Protein AF-A0A7C6R9K6-F1 (afdb_monomer)

Solvent-accessible surface area (backbone atoms only — not comparable to full-atom values): 4364 Å² total; per-residue (Å²): 130,70,75,79,79,56,68,68,62,51,62,74,43,56,43,81,48,75,42,81,46,98,57,78,52,96,90,34,53,59,51,56,35,39,32,36,67,35,95,69,36,79,27,62,35,58,66,61,92,87,52,52,72,76,67,34,46,60,45,45,50,53,22,49,45,62,10,62,41,83,81,132

Structure (mmCIF, N/CA/C/O backbone):
data_AF-A0A7C6R9K6-F1
#
_entry.id   AF-A0A7C6R9K6-F1
#
loop_
_atom_site.group_PDB
_atom_site.id
_atom_site.type_symbol
_atom_site.label_atom_id
_atom_site.label_alt_id
_atom_site.label_comp_id
_atom_site.label_asym_id
_atom_site.label_entity_id
_atom_site.label_seq_id
_atom_site.pdbx_PDB_ins_code
_atom_site.Cartn_x
_atom_site.Cartn_y
_atom_site.Cartn_z
_atom_site.occupancy
_atom_site.B_iso_or_equiv
_atom_site.auth_seq_id
_atom_site.auth_comp_id
_atom_site.auth_asym_id
_atom_site.auth_atom_id
_atom_site.pdbx_PDB_model_num
ATOM 1 N N . MET A 1 1 ? 6.215 6.946 -21.363 1.00 54.38 1 MET A N 1
ATOM 2 C CA . MET A 1 1 ? 5.698 6.132 -20.252 1.00 54.38 1 MET A CA 1
ATOM 3 C C . MET A 1 1 ? 6.724 5.058 -20.047 1.00 54.38 1 MET A C 1
ATOM 5 O O . MET A 1 1 ? 6.959 4.304 -20.988 1.00 54.38 1 MET A O 1
ATOM 9 N N . ASP A 1 2 ? 7.389 5.088 -18.900 1.00 68.88 2 ASP A N 1
ATOM 10 C CA . ASP A 1 2 ? 8.272 3.996 -18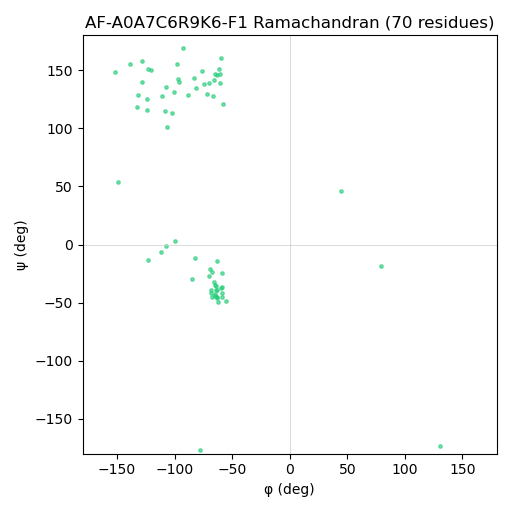.512 1.00 68.88 2 ASP A CA 1
ATOM 11 C C . ASP A 1 2 ? 7.434 2.713 -18.415 1.00 68.88 2 ASP A C 1
ATOM 13 O O . ASP A 1 2 ? 6.223 2.764 -18.172 1.00 68.88 2 ASP A O 1
ATOM 17 N N . ALA A 1 3 ? 8.039 1.576 -18.752 1.00 81.62 3 ALA A N 1
ATOM 18 C CA . ALA A 1 3 ? 7.331 0.304 -18.735 1.00 81.62 3 ALA A CA 1
ATOM 19 C C . ALA A 1 3 ? 6.948 -0.054 -17.291 1.00 81.62 3 ALA A C 1
ATOM 21 O O . ALA A 1 3 ? 7.728 0.175 -16.369 1.00 81.62 3 ALA A O 1
ATOM 22 N N . LEU A 1 4 ? 5.752 -0.618 -17.105 1.00 91.19 4 LEU A N 1
ATOM 23 C CA . LEU A 1 4 ? 5.356 -1.171 -15.811 1.00 91.19 4 LEU A CA 1
ATOM 24 C C . LEU A 1 4 ? 6.277 -2.350 -15.448 1.00 91.19 4 LEU A C 1
ATOM 26 O O . LEU A 1 4 ? 6.677 -3.086 -16.355 1.00 91.19 4 LEU A O 1
ATOM 30 N N . PRO A 1 5 ? 6.588 -2.556 -14.156 1.00 93.75 5 PRO A N 1
ATOM 31 C CA . PRO A 1 5 ? 7.273 -3.762 -13.717 1.00 93.75 5 PRO A CA 1
ATOM 32 C C . PRO A 1 5 ? 6.439 -5.006 -14.014 1.00 93.75 5 PRO A C 1
ATOM 34 O O . PRO A 1 5 ? 5.204 -4.970 -14.001 1.00 93.75 5 PRO A O 1
ATOM 37 N N . GLU A 1 6 ? 7.124 -6.126 -14.226 1.00 94.31 6 GLU A N 1
ATOM 38 C CA . GLU A 1 6 ? 6.466 -7.427 -14.296 1.00 94.31 6 GLU A CA 1
ATOM 39 C C . GLU A 1 6 ? 5.838 -7.770 -12.937 1.00 94.31 6 GLU A C 1
ATOM 41 O O . GLU A 1 6 ? 6.373 -7.441 -11.874 1.00 94.31 6 GLU A O 1
ATOM 46 N N . LEU A 1 7 ? 4.705 -8.475 -12.950 1.00 94.44 7 LEU A N 1
ATOM 47 C CA . LEU A 1 7 ? 3.991 -8.813 -11.716 1.00 94.44 7 LEU A CA 1
ATOM 48 C C . LEU A 1 7 ? 4.868 -9.621 -10.747 1.00 94.44 7 LEU A C 1
ATOM 50 O O . LEU A 1 7 ? 4.869 -9.351 -9.547 1.00 94.44 7 LEU A O 1
ATOM 54 N N . ASP A 1 8 ? 5.641 -10.577 -11.267 1.00 96.19 8 ASP A N 1
ATOM 55 C CA . ASP A 1 8 ? 6.527 -11.417 -10.457 1.00 96.19 8 ASP A CA 1
ATOM 56 C C . ASP A 1 8 ? 7.646 -10.603 -9.786 1.00 96.19 8 ASP A C 1
ATOM 58 O O . ASP A 1 8 ? 8.012 -10.888 -8.646 1.00 96.19 8 ASP A O 1
ATOM 62 N N . GLU A 1 9 ? 8.157 -9.558 -10.447 1.00 93.25 9 GLU A N 1
ATOM 63 C CA . GLU A 1 9 ? 9.139 -8.634 -9.864 1.00 93.25 9 GLU A CA 1
ATOM 64 C C . GLU A 1 9 ? 8.529 -7.907 -8.660 1.00 93.25 9 GLU A C 1
ATOM 66 O O . GLU A 1 9 ? 9.092 -7.925 -7.560 1.00 93.25 9 GLU A O 1
ATOM 71 N N . LEU A 1 10 ? 7.332 -7.343 -8.836 1.00 94.31 10 LEU A N 1
ATOM 72 C CA . LEU A 1 10 ? 6.634 -6.599 -7.792 1.00 94.31 10 LEU A CA 1
ATOM 73 C C . LEU A 1 10 ? 6.286 -7.499 -6.596 1.00 94.31 10 LEU A C 1
ATOM 75 O O . LEU A 1 10 ? 6.571 -7.149 -5.449 1.00 94.31 10 LEU A O 1
ATOM 79 N N . LEU A 1 11 ? 5.756 -8.697 -6.858 1.00 94.94 11 LEU A N 1
ATOM 80 C CA . LEU A 1 11 ? 5.433 -9.685 -5.825 1.00 94.94 11 LEU A CA 1
ATOM 81 C C . LEU A 1 11 ? 6.672 -10.225 -5.105 1.00 94.94 11 L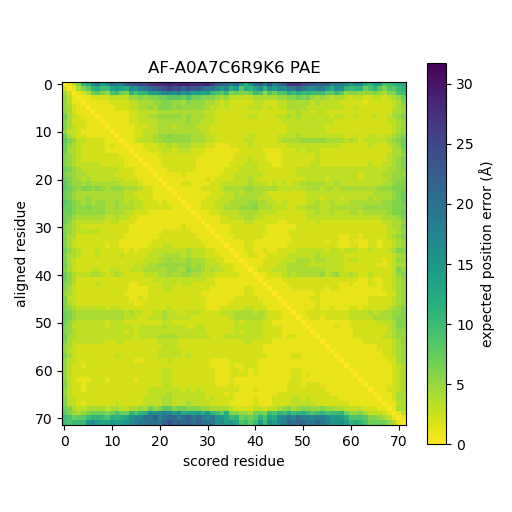EU A C 1
ATOM 83 O O . L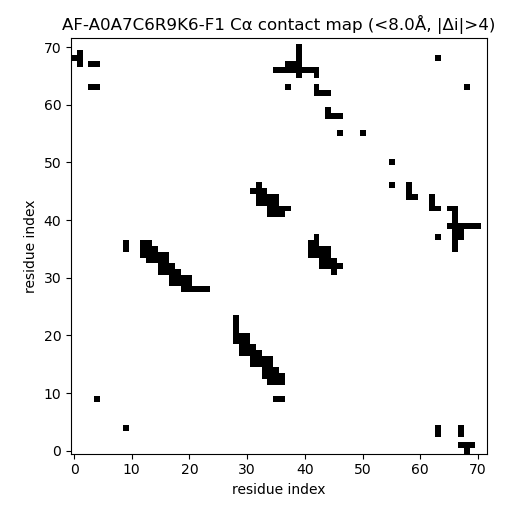EU A 1 11 ? 6.595 -10.531 -3.918 1.00 94.94 11 LEU A O 1
ATOM 87 N N . SER A 1 12 ? 7.820 -10.329 -5.778 1.00 95.12 12 SER A N 1
ATOM 88 C CA . SER A 1 12 ? 9.053 -10.807 -5.139 1.00 95.12 12 SER A CA 1
ATOM 89 C C . SER A 1 12 ? 9.627 -9.831 -4.106 1.00 95.12 12 SER A C 1
ATOM 91 O O . SER A 1 12 ? 10.381 -10.248 -3.227 1.00 95.12 12 SER A O 1
ATOM 93 N N . SER A 1 13 ? 9.257 -8.547 -4.194 1.00 92.94 13 SER A N 1
ATOM 94 C CA . SER A 1 13 ? 9.735 -7.481 -3.305 1.00 92.94 13 SER A CA 1
ATOM 95 C C . SER A 1 13 ? 8.686 -6.984 -2.307 1.00 92.94 13 SER A C 1
ATOM 97 O O . SER A 1 13 ? 8.990 -6.098 -1.506 1.00 92.94 13 SER A O 1
ATOM 99 N N . VAL A 1 14 ? 7.460 -7.522 -2.343 1.00 96.44 14 VAL A N 1
ATOM 100 C CA . VAL A 1 14 ? 6.368 -7.000 -1.520 1.00 96.44 14 VAL A CA 1
ATOM 101 C C . VAL A 1 14 ? 6.553 -7.342 -0.044 1.00 96.44 14 VAL A C 1
ATOM 103 O O . VAL A 1 14 ? 6.718 -8.498 0.350 1.00 96.44 14 VAL A O 1
ATOM 106 N N . HIS A 1 15 ? 6.438 -6.323 0.800 1.00 97.50 15 HIS A N 1
ATOM 107 C CA . HIS A 1 15 ? 6.389 -6.468 2.247 1.00 97.50 15 HIS A CA 1
ATOM 108 C C . HIS A 1 15 ? 5.126 -5.817 2.794 1.00 97.50 15 HIS A C 1
ATOM 110 O O . HIS A 1 15 ? 4.960 -4.603 2.720 1.00 97.50 15 HIS A O 1
ATOM 116 N N . VAL A 1 16 ? 4.239 -6.622 3.377 1.00 97.44 16 VAL A N 1
ATOM 117 C CA . VAL A 1 16 ? 3.031 -6.116 4.036 1.00 97.44 16 VAL A CA 1
ATOM 118 C C . VAL A 1 16 ? 3.343 -5.796 5.493 1.00 97.44 16 VAL A C 1
ATOM 120 O O . VAL A 1 16 ? 3.876 -6.632 6.226 1.00 97.44 16 VAL A O 1
ATOM 123 N N . VAL A 1 17 ? 2.999 -4.584 5.919 1.00 97.94 17 VAL A N 1
ATOM 124 C CA . VAL A 1 17 ? 3.197 -4.090 7.284 1.00 97.94 17 VAL A CA 1
ATOM 125 C C . VAL A 1 17 ? 1.875 -3.629 7.892 1.00 97.94 17 VAL A C 1
ATOM 127 O O . VAL A 1 17 ? 0.975 -3.172 7.192 1.00 97.94 17 VAL A O 1
ATOM 130 N N . SER A 1 18 ? 1.772 -3.724 9.219 1.00 98.06 18 SER A N 1
ATOM 131 C CA . SER A 1 18 ? 0.659 -3.185 10.006 1.00 98.06 18 SER A CA 1
ATOM 132 C C . SER A 1 18 ? 1.220 -2.409 11.192 1.00 98.06 18 SER A C 1
ATOM 134 O O . SER A 1 18 ? 1.934 -2.965 12.029 1.00 98.06 18 SER A O 1
ATOM 136 N N . LEU A 1 19 ? 0.925 -1.113 11.251 1.00 97.69 19 LEU A N 1
ATOM 137 C C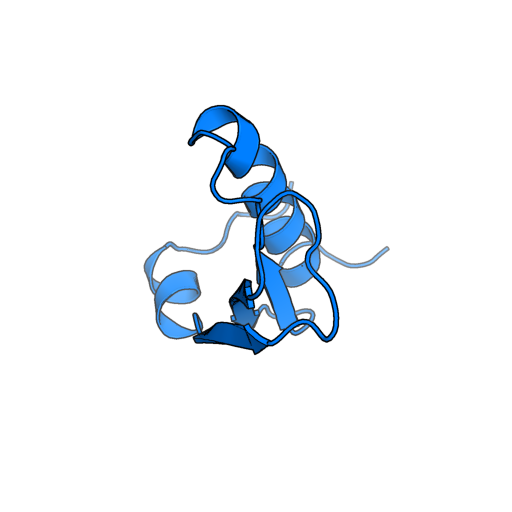A . LEU A 1 19 ? 1.443 -0.194 12.261 1.00 97.69 19 LEU A CA 1
ATOM 138 C C . LEU A 1 19 ? 0.314 0.252 13.200 1.00 97.69 19 LEU A C 1
ATOM 140 O O . LEU A 1 19 ? -0.711 0.736 12.715 1.00 97.69 19 LEU A O 1
ATOM 144 N N . PRO A 1 20 ? 0.465 0.131 14.531 1.00 98.25 20 PRO A N 1
ATOM 145 C CA . PRO A 1 20 ? -0.553 0.600 15.463 1.00 98.25 20 PRO A CA 1
ATOM 146 C C . PRO A 1 20 ? -0.618 2.134 15.480 1.00 98.25 20 PRO A C 1
ATOM 148 O O . PRO A 1 20 ? 0.408 2.816 15.496 1.00 98.25 20 PRO A O 1
ATOM 151 N N . LEU A 1 21 ? -1.832 2.680 15.527 1.00 98.31 21 LEU A N 1
ATOM 152 C CA . LEU A 1 21 ? -2.088 4.110 15.684 1.00 98.31 21 LEU A CA 1
ATOM 153 C C . LEU A 1 21 ? -2.348 4.449 17.155 1.00 98.31 21 LEU A C 1
ATOM 155 O O . LEU A 1 21 ? -3.081 3.745 17.849 1.00 98.31 21 LEU A O 1
ATOM 159 N N . SER A 1 22 ? -1.809 5.575 17.626 1.00 98.38 22 SER A N 1
ATOM 160 C CA . SER A 1 22 ? -2.040 6.056 19.000 1.00 98.38 22 SER A CA 1
ATOM 161 C C . SER A 1 22 ? -3.487 6.489 19.254 1.00 98.38 22 SER A C 1
ATOM 163 O O . SER A 1 22 ? -3.938 6.516 20.397 1.00 98.38 22 SER A O 1
ATOM 165 N N . VAL A 1 23 ? -4.214 6.855 18.196 1.00 97.94 23 VAL A N 1
ATOM 166 C CA . VAL A 1 23 ? -5.619 7.276 18.233 1.00 97.94 23 VAL A CA 1
ATOM 167 C C . VAL A 1 23 ? -6.367 6.671 17.052 1.00 97.94 23 VAL A C 1
ATOM 169 O O . VAL A 1 23 ? -5.772 6.390 16.012 1.00 97.94 23 VAL A O 1
ATOM 172 N N . ARG A 1 24 ? -7.686 6.510 17.188 1.00 97.44 24 ARG A N 1
ATOM 173 C CA . ARG A 1 24 ? -8.528 6.047 16.081 1.00 97.44 24 ARG A CA 1
ATOM 174 C C . ARG A 1 24 ? -8.554 7.097 14.974 1.00 97.44 24 ARG A C 1
ATOM 176 O O . ARG A 1 24 ? -8.910 8.245 15.231 1.00 97.44 24 ARG A O 1
ATOM 183 N N . PHE A 1 25 ? -8.257 6.690 13.746 1.00 95.50 25 PHE A N 1
ATOM 184 C CA . PHE A 1 25 ? -8.284 7.558 12.570 1.00 95.50 25 PHE A CA 1
ATOM 185 C C . PHE A 1 25 ? -9.060 6.872 11.450 1.00 95.50 25 PHE A C 1
ATOM 187 O O . PHE A 1 25 ? -8.803 5.710 11.169 1.00 95.50 25 PHE A O 1
ATOM 194 N N . ARG A 1 26 ? -10.048 7.559 10.855 1.00 93.81 26 ARG A N 1
ATOM 195 C CA . ARG A 1 26 ? -10.951 6.992 9.827 1.00 93.81 26 ARG A CA 1
ATOM 196 C C . ARG A 1 26 ? -11.468 5.586 10.182 1.00 93.81 26 ARG A C 1
ATOM 198 O O . ARG A 1 26 ? -11.411 4.658 9.396 1.00 93.81 26 ARG A O 1
ATOM 205 N N . GLY A 1 27 ? -11.911 5.409 11.427 1.00 93.81 27 GLY A N 1
ATOM 206 C CA . GLY A 1 27 ? -12.453 4.132 11.905 1.00 93.81 27 GLY A CA 1
ATOM 207 C C . GLY A 1 27 ? -11.414 3.068 12.287 1.00 93.81 27 GLY A C 1
ATOM 208 O O . GLY A 1 27 ? -11.749 2.194 13.091 1.00 93.81 27 GLY A O 1
ATOM 209 N N . VAL A 1 28 ? -10.155 3.176 11.848 1.00 95.38 28 VAL A N 1
ATOM 210 C CA . VAL A 1 28 ? -9.107 2.170 12.091 1.00 95.38 28 VAL A CA 1
ATOM 211 C C . VAL A 1 28 ? -8.195 2.511 13.278 1.00 95.38 28 VAL A C 1
ATOM 213 O O . VAL A 1 28 ? -8.042 3.670 13.667 1.00 95.38 28 VAL A O 1
ATOM 216 N N . MET A 1 29 ? -7.599 1.471 13.868 1.00 97.88 29 MET A N 1
ATOM 217 C CA . MET A 1 29 ? -6.545 1.560 14.898 1.00 97.88 29 MET A CA 1
ATOM 218 C C . MET A 1 29 ? -5.186 1.064 14.392 1.00 97.88 29 MET A C 1
ATOM 220 O O . MET A 1 29 ? -4.190 1.176 15.098 1.00 97.88 29 MET A O 1
ATOM 224 N N . HIS A 1 30 ? -5.155 0.503 13.187 1.00 97.88 30 HIS A N 1
ATOM 225 C CA . HIS A 1 30 ? -3.959 0.008 12.530 1.00 97.88 30 HIS A CA 1
ATOM 226 C C . HIS A 1 30 ? -3.888 0.608 11.136 1.00 97.88 30 HIS A C 1
ATOM 228 O O . HIS A 1 30 ? -4.905 0.728 10.452 1.00 97.88 30 HIS A O 1
ATOM 234 N N . ARG A 1 31 ? -2.680 0.988 10.736 1.00 98.00 31 ARG A N 1
ATOM 235 C CA . ARG A 1 31 ? -2.368 1.412 9.385 1.00 98.00 31 ARG A CA 1
ATOM 236 C C . ARG A 1 31 ? -1.661 0.277 8.668 1.00 98.00 31 ARG A C 1
ATOM 238 O O . ARG A 1 31 ? -0.543 -0.075 9.031 1.00 98.00 31 ARG A O 1
ATOM 245 N N . GLU A 1 32 ? -2.331 -0.278 7.672 1.00 97.62 32 GLU A N 1
ATOM 246 C CA . GLU A 1 32 ? -1.786 -1.330 6.820 1.00 97.62 32 GLU A CA 1
ATOM 247 C C . GLU A 1 32 ? -1.233 -0.720 5.530 1.00 97.62 32 GLU A C 1
ATOM 249 O O . GLU A 1 32 ? -1.785 0.263 5.021 1.00 97.62 32 GLU A O 1
ATOM 254 N N . ALA A 1 33 ? -0.122 -1.271 5.045 1.00 98.00 33 ALA A N 1
ATOM 255 C CA . ALA A 1 33 ? 0.521 -0.877 3.797 1.00 98.00 33 ALA A CA 1
ATOM 256 C C . ALA A 1 33 ? 1.290 -2.060 3.196 1.00 98.00 33 ALA A C 1
ATOM 258 O O . ALA A 1 33 ? 1.832 -2.892 3.928 1.00 98.00 33 ALA A O 1
ATOM 259 N N . ALA A 1 34 ? 1.366 -2.109 1.871 1.00 98.06 34 ALA A N 1
ATOM 260 C CA . ALA A 1 34 ? 2.315 -2.928 1.135 1.00 98.06 34 ALA A CA 1
ATOM 261 C C . ALA A 1 34 ? 3.473 -2.041 0.668 1.00 98.06 34 ALA A C 1
ATOM 263 O O . ALA A 1 34 ? 3.255 -0.964 0.113 1.00 98.06 34 ALA A O 1
ATOM 264 N N . LEU A 1 35 ? 4.699 -2.486 0.908 1.00 97.94 35 LEU A N 1
ATOM 265 C CA . LEU A 1 35 ? 5.915 -1.813 0.475 1.00 97.94 35 LEU A CA 1
ATOM 266 C C . LEU A 1 35 ? 6.546 -2.597 -0.669 1.00 97.94 35 LEU A C 1
ATOM 268 O O . LEU A 1 35 ? 6.659 -3.817 -0.563 1.00 97.94 35 LEU A O 1
ATOM 272 N N . PHE A 1 36 ? 6.992 -1.907 -1.714 1.00 95.75 36 PHE A N 1
ATOM 273 C CA . PHE A 1 36 ? 7.730 -2.509 -2.829 1.00 95.75 36 PHE A CA 1
ATOM 274 C C . PHE A 1 36 ? 9.105 -1.863 -2.956 1.00 95.75 36 PHE A C 1
ATOM 276 O O . PHE A 1 36 ? 9.268 -0.679 -2.647 1.00 95.75 36 PHE A O 1
ATOM 283 N N . CYS A 1 37 ? 10.085 -2.616 -3.449 1.00 94.81 37 CYS A N 1
ATOM 284 C CA . CYS A 1 37 ? 11.424 -2.098 -3.713 1.00 94.81 37 CYS A CA 1
ATOM 285 C C . CYS A 1 37 ? 11.624 -1.957 -5.225 1.00 94.81 37 CYS A C 1
ATOM 287 O O . CYS A 1 37 ? 11.856 -2.953 -5.909 1.00 94.81 37 CYS A O 1
ATOM 289 N N . GLY A 1 38 ? 11.509 -0.729 -5.733 1.00 92.69 38 GLY A N 1
ATOM 290 C CA . GLY A 1 38 ? 11.791 -0.405 -7.130 1.00 92.69 38 GLY A CA 1
ATOM 291 C C . GLY A 1 38 ? 13.237 0.062 -7.339 1.00 92.69 38 GLY A C 1
ATOM 292 O O . GLY A 1 38 ? 13.948 0.359 -6.371 1.00 92.69 38 GLY A O 1
ATOM 293 N N . PRO A 1 39 ? 13.695 0.184 -8.596 1.00 92.81 39 PRO A N 1
ATOM 294 C CA . PRO A 1 39 ? 15.041 0.661 -8.926 1.00 92.81 39 PRO A CA 1
ATOM 295 C C . PRO A 1 39 ? 15.345 2.072 -8.395 1.00 92.81 39 PRO A C 1
ATOM 297 O O . PRO A 1 39 ? 16.514 2.401 -8.180 1.00 92.81 39 PRO A O 1
ATOM 300 N N . HIS A 1 40 ? 14.321 2.897 -8.156 1.00 92.06 40 HIS A N 1
ATOM 301 C CA . HIS A 1 40 ? 14.464 4.256 -7.623 1.00 92.06 40 HIS A CA 1
ATOM 302 C C . HIS A 1 40 ? 14.188 4.370 -6.118 1.00 92.06 40 HIS A C 1
ATOM 304 O O . HIS A 1 40 ? 14.292 5.460 -5.555 1.00 92.06 40 HIS A O 1
ATOM 310 N N . GLY A 1 41 ? 13.914 3.251 -5.442 1.00 91.38 41 GLY A N 1
ATOM 311 C CA . GLY A 1 41 ? 13.763 3.189 -3.993 1.00 91.38 41 GLY A CA 1
ATOM 312 C C . GLY A 1 41 ? 12.505 2.461 -3.530 1.00 91.38 41 GLY A C 1
ATOM 313 O O . GLY A 1 41 ? 11.768 1.850 -4.302 1.00 91.38 41 GLY A O 1
ATOM 314 N N . TRP A 1 42 ? 12.284 2.526 -2.218 1.00 95.81 42 TRP A N 1
ATOM 315 C CA . TRP A 1 42 ? 11.112 1.947 -1.573 1.00 95.81 42 TRP A CA 1
ATOM 316 C C . TRP A 1 42 ? 9.865 2.784 -1.830 1.00 95.81 42 TRP A C 1
ATOM 318 O O . TRP A 1 42 ? 9.903 4.011 -1.733 1.00 95.81 42 TRP A O 1
ATOM 328 N N . THR A 1 43 ? 8.760 2.101 -2.104 1.00 96.44 43 THR A N 1
ATOM 329 C CA . THR A 1 43 ? 7.458 2.704 -2.405 1.00 96.44 43 THR A CA 1
ATOM 330 C C . THR A 1 43 ? 6.372 2.115 -1.530 1.00 96.44 43 THR A C 1
ATOM 332 O O . THR A 1 43 ? 6.528 1.016 -1.000 1.00 96.44 43 THR A O 1
ATOM 335 N N . GLU A 1 44 ? 5.281 2.857 -1.365 1.00 98.00 44 GLU A N 1
ATOM 336 C CA . GLU A 1 44 ? 4.178 2.485 -0.486 1.00 98.00 44 GLU A CA 1
ATOM 337 C C . GLU A 1 44 ? 2.861 2.442 -1.264 1.00 98.00 44 GLU A C 1
ATOM 339 O O . GLU A 1 44 ? 2.446 3.437 -1.854 1.00 98.00 44 GLU A O 1
ATOM 344 N N . PHE A 1 45 ? 2.175 1.303 -1.198 1.00 98.25 45 PHE A N 1
ATOM 345 C CA . PHE A 1 45 ? 0.770 1.161 -1.557 1.00 98.25 45 PHE A CA 1
ATOM 346 C C . PHE A 1 45 ? -0.056 0.951 -0.296 1.00 98.25 45 PHE A C 1
ATOM 348 O O . PHE A 1 45 ? 0.087 -0.042 0.420 1.00 98.25 45 PHE A O 1
ATOM 355 N N . SER A 1 46 ? -0.918 1.917 -0.004 1.00 97.88 46 SER A N 1
ATOM 356 C CA . SER A 1 46 ? -1.614 1.965 1.273 1.00 97.88 46 SER A CA 1
ATOM 357 C C . SER A 1 46 ? -3.008 2.604 1.149 1.00 97.88 46 SER A C 1
ATOM 359 O O . SER A 1 46 ? -3.328 3.537 1.880 1.00 97.88 46 SER A O 1
ATOM 361 N N . PRO A 1 47 ? -3.902 2.139 0.263 1.00 98.00 47 PRO A N 1
ATOM 362 C CA . PRO A 1 47 ? -5.285 2.618 0.264 1.00 98.00 47 PRO A CA 1
ATOM 363 C C . PRO A 1 47 ? -5.967 2.327 1.615 1.00 98.00 47 PRO A C 1
ATOM 365 O O . PRO A 1 47 ? -5.509 1.492 2.402 1.00 98.00 47 PRO A O 1
ATOM 368 N N . PHE A 1 48 ? -7.055 3.036 1.918 1.00 96.00 48 PHE A N 1
ATOM 369 C CA . PHE A 1 48 ? -7.909 2.663 3.049 1.00 96.00 48 PHE A CA 1
ATOM 370 C C . PHE A 1 48 ? -8.762 1.447 2.674 1.00 96.00 48 PHE A C 1
ATOM 372 O O . PHE A 1 48 ? -9.149 1.302 1.523 1.00 96.00 48 PHE A O 1
ATOM 379 N N . LEU A 1 49 ? -9.102 0.603 3.656 1.00 91.31 49 LEU A N 1
ATOM 380 C CA . LEU A 1 49 ? -9.860 -0.643 3.440 1.00 91.31 49 LEU A CA 1
ATOM 381 C C . LEU A 1 49 ? -11.285 -0.432 2.895 1.00 91.31 49 LEU A C 1
ATOM 383 O O . LEU A 1 49 ? -11.935 -1.388 2.488 1.00 91.31 49 LEU A O 1
ATOM 387 N N . GLU A 1 50 ? -11.795 0.797 2.953 1.00 93.56 50 GLU A N 1
ATOM 388 C CA . GLU A 1 50 ? -13.097 1.179 2.399 1.00 93.56 50 GLU A CA 1
ATOM 389 C C . GLU A 1 50 ? -13.061 1.481 0.893 1.00 93.56 50 GLU A C 1
ATOM 391 O O . GLU A 1 50 ? -14.126 1.610 0.295 1.00 93.56 50 GLU A O 1
ATOM 396 N N . TYR A 1 51 ? -11.871 1.601 0.297 1.00 96.69 51 TYR A N 1
ATO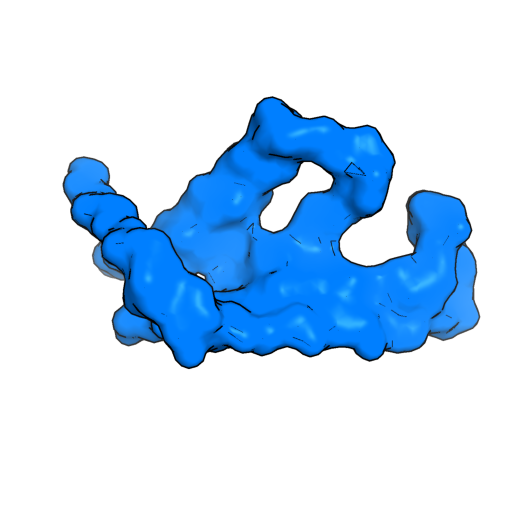M 397 C CA . TYR A 1 51 ? -11.701 1.805 -1.140 1.00 96.69 51 TYR A CA 1
ATOM 398 C C . TYR A 1 51 ? -11.814 0.474 -1.875 1.00 96.69 51 TYR A C 1
ATOM 400 O O . TYR A 1 51 ? -11.233 -0.528 -1.456 1.00 96.69 51 TYR A O 1
ATOM 408 N N . ASP A 1 52 ? -12.572 0.471 -2.969 1.00 97.75 52 ASP A N 1
ATOM 409 C CA . ASP A 1 52 ? -12.658 -0.676 -3.866 1.00 97.75 52 ASP A CA 1
ATOM 410 C C . ASP A 1 52 ? -11.423 -0.765 -4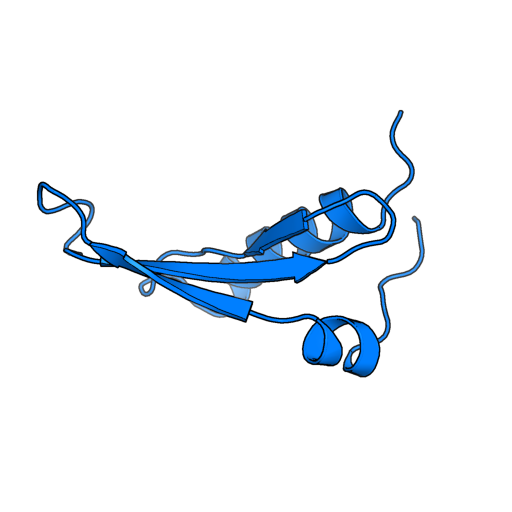.778 1.00 97.75 52 ASP A C 1
ATOM 412 O O . ASP A 1 52 ? -10.461 0.003 -4.649 1.00 97.75 52 ASP A O 1
ATOM 416 N N . ASP A 1 53 ? -11.432 -1.743 -5.681 1.00 98.00 53 ASP A N 1
ATOM 417 C CA . ASP A 1 53 ? -10.317 -1.994 -6.592 1.00 98.00 53 ASP A CA 1
ATOM 418 C C . ASP A 1 53 ? -10.082 -0.812 -7.547 1.00 98.00 53 ASP A C 1
ATOM 420 O O . ASP A 1 53 ? -8.930 -0.452 -7.797 1.00 98.00 53 ASP A O 1
ATOM 424 N N . ASP A 1 54 ? -11.151 -0.175 -8.037 1.00 98.00 54 ASP A N 1
ATOM 425 C CA . ASP A 1 54 ? -11.069 0.940 -8.986 1.00 98.00 54 ASP A CA 1
ATOM 426 C C . ASP A 1 54 ? -10.452 2.181 -8.326 1.00 98.00 54 ASP A C 1
ATOM 428 O O . ASP A 1 54 ? -9.549 2.810 -8.889 1.00 98.00 54 ASP A O 1
ATOM 432 N N . GLU A 1 55 ? -10.884 2.523 -7.108 1.00 98.00 55 GLU A N 1
ATOM 433 C CA . GLU A 1 55 ? -10.302 3.632 -6.348 1.00 98.00 55 GLU A CA 1
ATOM 434 C C . GLU A 1 55 ? -8.861 3.317 -5.912 1.00 98.00 55 GLU A C 1
ATOM 436 O O . GLU A 1 55 ? -7.970 4.171 -5.997 1.00 98.00 55 GLU A O 1
AT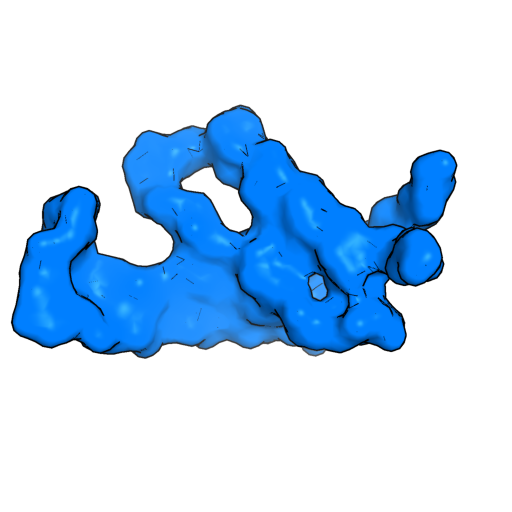OM 441 N N . SER A 1 56 ? -8.591 2.074 -5.510 1.00 98.31 56 SER A N 1
ATOM 442 C CA . SER A 1 56 ? -7.257 1.630 -5.092 1.00 98.31 56 SER A CA 1
ATOM 443 C C . SER A 1 56 ? -6.260 1.550 -6.253 1.00 98.31 56 SER A C 1
ATOM 445 O O . SER A 1 56 ? -5.060 1.739 -6.040 1.00 98.31 56 SER A O 1
ATOM 447 N N . ALA A 1 57 ? -6.710 1.334 -7.491 1.00 97.81 57 ALA A N 1
ATOM 448 C CA . ALA A 1 57 ? -5.830 1.243 -8.655 1.00 97.81 57 ALA A CA 1
ATOM 449 C C . ALA A 1 57 ? -4.996 2.518 -8.868 1.00 97.81 57 ALA A C 1
ATOM 451 O O . ALA A 1 57 ? -3.813 2.434 -9.204 1.00 97.81 57 ALA A O 1
ATOM 452 N N . ALA A 1 58 ? -5.569 3.699 -8.605 1.00 97.62 58 ALA A N 1
ATOM 453 C CA . ALA A 1 58 ? -4.843 4.968 -8.692 1.00 97.62 58 ALA A CA 1
ATOM 454 C C . ALA A 1 58 ? -3.702 5.061 -7.661 1.00 97.62 58 ALA A C 1
ATOM 456 O O . ALA A 1 58 ? -2.631 5.591 -7.959 1.00 97.62 58 ALA A O 1
ATOM 457 N N . TRP A 1 59 ? -3.904 4.502 -6.464 1.00 98.06 59 TRP A N 1
ATOM 458 C CA . TRP A 1 59 ? -2.872 4.431 -5.427 1.00 98.06 59 TRP A CA 1
ATOM 459 C C . TRP A 1 59 ? -1.742 3.483 -5.822 1.00 98.06 59 TRP A C 1
ATOM 461 O O . TRP A 1 59 ? -0.572 3.805 -5.619 1.00 98.06 59 TRP A O 1
ATOM 471 N N . LEU A 1 60 ? -2.077 2.328 -6.405 1.00 97.00 60 LEU A N 1
ATOM 472 C CA . LEU A 1 60 ? -1.076 1.374 -6.883 1.00 97.00 60 LEU A CA 1
ATOM 473 C C . LEU A 1 60 ? -0.253 1.967 -8.031 1.00 97.00 60 LEU A C 1
ATOM 475 O O . LEU A 1 60 ? 0.970 1.844 -8.031 1.00 97.00 60 LEU A O 1
ATOM 479 N N . ALA A 1 61 ? -0.906 2.652 -8.971 1.00 96.12 61 ALA A N 1
ATOM 480 C CA . ALA A 1 61 ? -0.232 3.328 -10.074 1.00 96.12 61 ALA A CA 1
ATOM 481 C C . ALA A 1 61 ? 0.776 4.371 -9.570 1.00 96.12 61 ALA A C 1
ATOM 483 O O . ALA A 1 61 ? 1.913 4.372 -10.029 1.00 96.12 61 ALA A O 1
ATOM 484 N N . ALA A 1 62 ? 0.403 5.190 -8.582 1.00 95.50 62 ALA A N 1
ATOM 485 C CA . ALA A 1 62 ? 1.306 6.175 -7.984 1.00 95.50 62 ALA A CA 1
ATOM 486 C C . ALA A 1 62 ? 2.499 5.524 -7.255 1.00 95.50 62 ALA A C 1
ATOM 488 O O . ALA A 1 62 ? 3.626 6.013 -7.347 1.00 95.50 62 ALA A O 1
ATOM 489 N N . ALA A 1 63 ? 2.273 4.407 -6.553 1.00 96.12 63 ALA A N 1
ATOM 490 C CA . ALA A 1 63 ? 3.344 3.657 -5.898 1.00 96.12 63 ALA A CA 1
ATOM 491 C C . ALA A 1 63 ? 4.350 3.099 -6.920 1.00 96.12 63 ALA A C 1
ATOM 493 O O . ALA A 1 63 ? 5.559 3.254 -6.748 1.00 96.12 63 ALA A O 1
ATOM 494 N N . ILE A 1 64 ? 3.859 2.507 -8.013 1.00 95.44 64 ILE A N 1
ATOM 495 C CA . ILE A 1 64 ? 4.701 2.002 -9.107 1.00 95.44 64 ILE A CA 1
ATOM 496 C C . ILE A 1 64 ? 5.432 3.154 -9.803 1.00 95.44 64 ILE A C 1
ATOM 498 O O . ILE A 1 64 ? 6.632 3.054 -10.056 1.00 95.44 64 ILE A O 1
ATOM 502 N N . GLU A 1 65 ? 4.738 4.259 -10.080 1.00 94.38 65 GLU A N 1
ATOM 503 C CA . GLU A 1 65 ? 5.326 5.435 -10.720 1.00 94.38 65 GLU A CA 1
ATOM 504 C C . GLU A 1 65 ? 6.541 5.928 -9.931 1.00 94.38 65 GLU A C 1
ATOM 506 O O . GLU A 1 65 ? 7.613 6.079 -10.511 1.00 94.38 65 GLU A O 1
ATOM 511 N N . PHE A 1 66 ? 6.416 6.080 -8.611 1.00 93.62 66 PHE A N 1
ATOM 512 C CA . PHE A 1 66 ? 7.523 6.517 -7.759 1.00 93.62 66 PHE A CA 1
ATOM 513 C C . PHE A 1 66 ? 8.731 5.565 -7.812 1.00 93.62 66 PHE A C 1
ATOM 515 O O . PHE A 1 66 ? 9.875 6.009 -7.756 1.00 93.62 66 PHE A O 1
ATOM 522 N N . GLY A 1 67 ? 8.493 4.253 -7.885 1.00 93.69 67 GLY A N 1
ATOM 523 C CA . GLY A 1 67 ? 9.549 3.243 -7.764 1.00 93.69 67 GLY A CA 1
ATOM 524 C C . GLY A 1 67 ? 10.278 2.949 -9.068 1.00 93.69 67 GLY A C 1
ATOM 525 O O . GLY A 1 67 ? 11.458 2.595 -9.032 1.00 93.69 67 GLY A O 1
ATOM 526 N N . TRP A 1 68 ? 9.584 3.098 -10.199 1.00 93.12 68 TRP A N 1
ATOM 527 C CA . TRP A 1 68 ? 10.04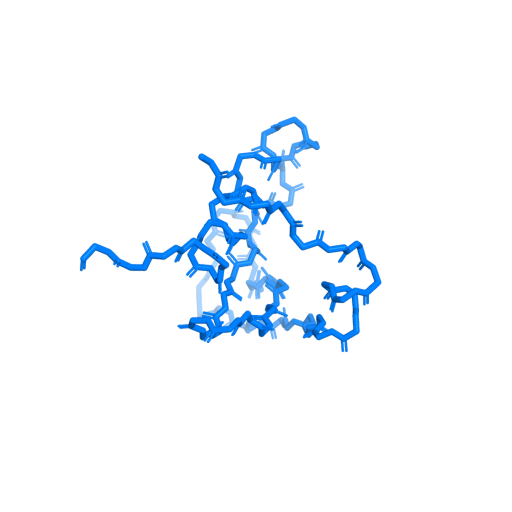5 2.652 -11.517 1.00 93.12 68 TRP A CA 1
ATOM 528 C C . TRP A 1 68 ? 10.115 3.754 -12.574 1.00 93.12 68 TRP A C 1
ATOM 530 O O . TRP A 1 68 ? 10.739 3.529 -13.609 1.00 93.12 68 TRP A O 1
ATOM 540 N N . SER A 1 69 ? 9.527 4.932 -12.343 1.00 91.12 69 SER A N 1
ATOM 541 C CA . SER A 1 69 ? 9.655 6.034 -13.302 1.00 91.12 69 SER A CA 1
ATOM 542 C C . SER A 1 69 ? 10.948 6.801 -13.087 1.00 91.12 69 SER A C 1
ATOM 544 O O . SER A 1 69 ? 11.373 7.038 -11.955 1.00 91.12 69 SER A O 1
ATOM 546 N N . THR A 1 70 ? 11.546 7.234 -14.192 1.00 82.56 70 THR A N 1
ATOM 547 C CA . THR A 1 70 ? 12.766 8.038 -14.186 1.00 82.56 70 THR A CA 1
ATOM 548 C C . THR A 1 70 ? 12.537 9.333 -13.392 1.00 82.56 70 THR A C 1
ATOM 550 O O . THR A 1 70 ? 11.662 10.119 -13.769 1.00 82.56 70 THR A O 1
ATOM 553 N N . PRO A 1 71 ? 13.313 9.601 -12.323 1.00 69.25 71 PRO A N 1
ATOM 554 C CA . PRO A 1 71 ? 13.228 10.865 -11.598 1.0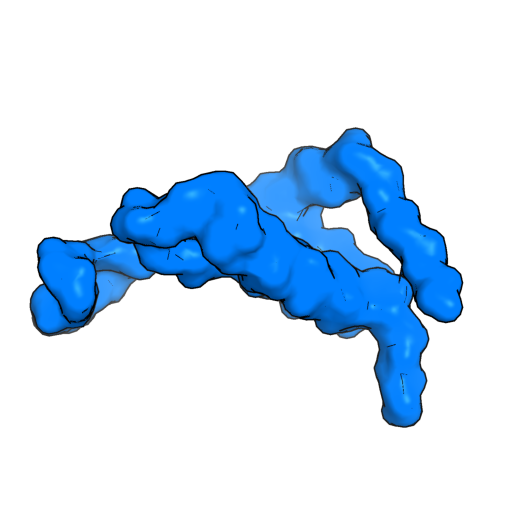0 69.25 71 PRO A CA 1
ATOM 555 C C . PRO A 1 71 ? 13.568 12.046 -12.519 1.00 69.25 71 PRO A C 1
ATOM 557 O O . PRO A 1 71 ? 14.501 11.947 -13.319 1.00 69.25 71 PRO A O 1
ATOM 560 N N . LEU A 1 72 ? 12.815 13.147 -12.406 1.00 69.00 72 LEU A N 1
ATOM 561 C CA . LEU A 1 72 ? 13.089 14.405 -13.120 1.00 69.00 72 LEU A CA 1
ATOM 562 C C . LEU A 1 72 ? 14.426 15.039 -12.709 1.00 69.00 72 LEU A C 1
ATOM 564 O O . LEU A 1 72 ? 14.766 14.982 -11.504 1.00 69.00 72 LEU A O 1
#

Mean predicted aligned error: 3.33 Å

Nearest PDB structures (foldseek):
  2qvh-assembly1_A  TM=8.774E-01  e=7.174E-05  Thermobifida fusca YX
  2opj-assembly1_A  TM=8.509E-01  e=1.779E-04  Thermobifida fusca YX
  2l3c-assembly1_A  TM=4.066E-01  e=4.385E+00  Rattus norvegicus

Radius of gyration: 13.44 Å; Cα contacts (8 Å, |Δi|>4): 92; chains: 1; bounding box: 28×26×39 Å

Foldseek 3Di:
DFDFDDPVQFVVFWDWDWAAAPDQDPNDRIFIWIWGAAPQGIFIQGDDPPDDPVRSVVSVVVRRCNRGPDDD

Sequence (72 aa):
MDALPELDELLSSVHVVSLPLSVRFRGVMHREAALFCGPHGWTEFSPFLEYDDDESAAWLAAAIEFGWSTPL

pLDDT: mean 93.84, std 7.71, range [54.38, 98.38]

Secondary structure (DSSP, 8-state):
-PPPPPHHHHHHT-EEEEEEEEEEETTEEEEEEEEEEETTEEEEE---TT--HHHHHHHHHHHHHHHHSPP-